Protein AF-A0A0A9Z4C1-F1 (afdb_monomer_lite)

Foldseek 3Di:
DKFKDFALDPVVVVVVLVVVQVDDDDPVVRVVRCVVPVVHDPNRQKMWMADDPVHSPGDIDMDGNPDPPDDDDDDDDDDDPPPDDPCPCVVVCVPVVSVVVVVVVVVVD

InterPro domains:
  IPR014043 Acyl transferase domain [PF00698] (75-108)
  IPR016035 Acyl transferase/acyl hydrolase/lysophospholipase [SSF52151] (74-109)

pLDDT: mean 89.66, std 9.69, range [54.22, 98.38]

Structure (mmCIF, N/CA/C/O backbone):
data_AF-A0A0A9Z4C1-F1
#
_entry.id   AF-A0A0A9Z4C1-F1
#
loop_
_atom_site.group_PDB
_atom_site.id
_atom_site.type_symbol
_atom_site.label_atom_id
_atom_site.label_alt_id
_atom_site.label_comp_id
_atom_site.label_asym_id
_atom_site.label_entity_id
_atom_site.label_seq_id
_atom_site.pdbx_PDB_ins_code
_atom_site.Cartn_x
_atom_site.Cartn_y
_atom_site.Cartn_z
_atom_site.occupancy
_atom_site.B_iso_or_equiv
_atom_site.auth_seq_id
_atom_site.auth_com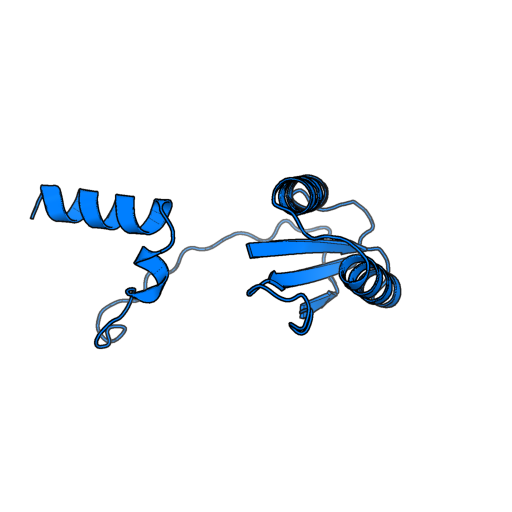p_id
_atom_site.auth_asym_id
_atom_site.auth_atom_id
_atom_site.pdbx_PDB_model_num
ATOM 1 N N . ARG A 1 1 ? -4.105 9.312 -0.940 1.00 87.31 1 ARG A N 1
ATOM 2 C CA . ARG A 1 1 ? -4.367 8.080 -1.733 1.00 87.31 1 ARG A CA 1
ATOM 3 C C . ARG A 1 1 ? -3.031 7.381 -2.007 1.00 87.31 1 ARG A C 1
ATOM 5 O O . ARG A 1 1 ? -2.008 8.038 -1.876 1.00 87.31 1 AR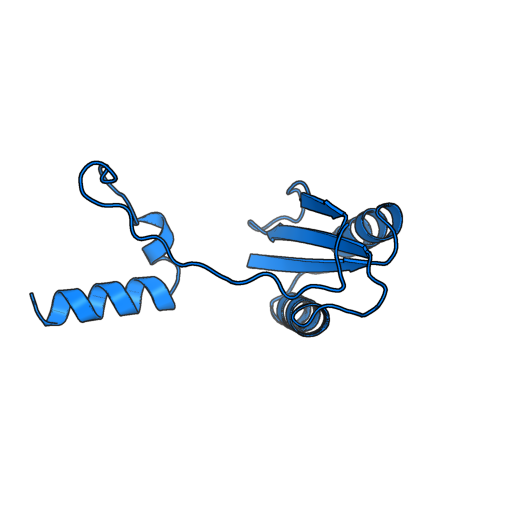G A O 1
ATOM 12 N N . LEU A 1 2 ? -3.017 6.087 -2.329 1.00 90.50 2 LEU A N 1
ATOM 13 C CA . LEU A 1 2 ? -1.797 5.339 -2.676 1.00 90.50 2 LEU A CA 1
ATOM 14 C C . LEU A 1 2 ? -1.818 5.034 -4.176 1.00 90.50 2 LEU A C 1
ATOM 16 O O . LEU A 1 2 ? -2.851 4.578 -4.662 1.00 90.50 2 LEU A O 1
ATOM 20 N N . VAL A 1 3 ? -0.709 5.272 -4.873 1.00 92.06 3 VAL A N 1
ATOM 21 C CA . VAL A 1 3 ? -0.527 4.899 -6.284 1.00 92.06 3 VAL A CA 1
ATOM 22 C C . VAL A 1 3 ? 0.628 3.922 -6.388 1.00 92.06 3 VAL A C 1
ATOM 24 O O . VAL A 1 3 ? 1.723 4.205 -5.899 1.00 92.06 3 VAL A O 1
ATOM 27 N N . LEU A 1 4 ? 0.373 2.781 -7.015 1.00 93.62 4 LEU A N 1
ATOM 28 C CA . LEU A 1 4 ? 1.350 1.734 -7.279 1.00 93.62 4 LEU A CA 1
ATOM 29 C C . LEU A 1 4 ? 1.860 1.842 -8.714 1.00 93.62 4 LEU A C 1
ATOM 31 O O . LEU A 1 4 ? 1.096 2.159 -9.622 1.00 93.62 4 LEU A O 1
ATOM 35 N N . MET A 1 5 ? 3.140 1.541 -8.917 1.00 93.44 5 MET A N 1
ATOM 36 C CA . MET A 1 5 ? 3.769 1.443 -10.230 1.00 93.44 5 MET A CA 1
ATOM 37 C C . MET A 1 5 ? 4.811 0.331 -10.257 1.00 93.44 5 MET A C 1
ATOM 39 O O . MET A 1 5 ? 5.381 -0.059 -9.238 1.00 93.44 5 MET A O 1
ATOM 43 N N . SER A 1 6 ? 5.090 -0.170 -11.453 1.00 94.69 6 SER A N 1
ATOM 44 C CA . SER A 1 6 ? 6.234 -1.042 -11.696 1.00 94.69 6 SER A CA 1
ATOM 45 C C . SER A 1 6 ? 6.744 -0.841 -13.111 1.00 94.69 6 SER A C 1
ATOM 47 O O . SER A 1 6 ? 5.957 -0.503 -13.992 1.00 94.69 6 SER A O 1
ATOM 49 N N . ASP A 1 7 ? 8.031 -1.078 -13.332 1.00 95.12 7 ASP A N 1
ATOM 50 C CA . ASP A 1 7 ? 8.635 -0.988 -14.658 1.00 95.12 7 ASP A CA 1
ATOM 51 C C . ASP A 1 7 ? 9.865 -1.905 -14.768 1.00 95.12 7 ASP A C 1
ATOM 53 O O . ASP A 1 7 ? 10.289 -2.547 -13.802 1.00 95.12 7 ASP A O 1
ATOM 57 N N . ARG A 1 8 ? 10.433 -2.001 -15.971 1.00 93.62 8 ARG A N 1
ATOM 58 C CA . ARG A 1 8 ? 11.644 -2.778 -16.260 1.00 93.62 8 ARG A CA 1
ATOM 59 C C . ARG A 1 8 ? 12.914 -2.111 -15.748 1.00 93.62 8 ARG A C 1
ATOM 61 O O . ARG A 1 8 ? 13.874 -2.817 -15.463 1.00 93.62 8 ARG A O 1
ATOM 68 N N . THR A 1 9 ? 12.924 -0.783 -15.651 1.00 94.31 9 THR A N 1
ATOM 69 C CA . THR A 1 9 ? 14.076 0.009 -15.202 1.00 94.31 9 THR A CA 1
ATOM 70 C C . THR A 1 9 ? 13.647 1.061 -14.186 1.00 94.31 9 THR A C 1
ATOM 72 O O . THR A 1 9 ? 12.525 1.570 -14.226 1.00 94.31 9 THR A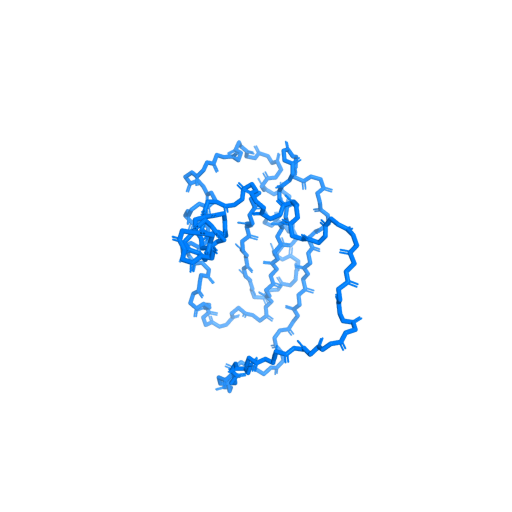 O 1
ATOM 75 N N . GLU A 1 10 ? 14.562 1.433 -13.294 1.00 94.12 10 GLU A N 1
ATOM 76 C CA . GLU A 1 10 ? 14.349 2.526 -12.340 1.00 94.12 10 GLU A CA 1
ATOM 77 C C . GLU A 1 10 ? 14.079 3.862 -13.049 1.00 94.12 10 GLU A C 1
ATOM 79 O O . GLU A 1 10 ? 13.156 4.590 -12.683 1.00 94.12 10 GLU A O 1
ATOM 84 N N . SER A 1 11 ? 14.822 4.164 -14.119 1.00 94.62 11 SER A N 1
ATOM 85 C CA . SER A 1 11 ? 14.654 5.406 -14.881 1.00 94.62 11 SER A CA 1
ATOM 86 C C . SER A 1 11 ? 13.248 5.551 -15.469 1.00 94.62 11 SER A C 1
ATOM 88 O O . SER A 1 11 ? 12.712 6.657 -15.487 1.00 94.62 11 SER A O 1
ATOM 90 N N . ASN A 1 12 ? 12.621 4.450 -15.900 1.00 94.00 12 ASN A N 1
ATOM 91 C CA . ASN A 1 12 ? 11.251 4.491 -16.406 1.00 94.00 12 ASN A CA 1
ATOM 92 C C . ASN A 1 12 ? 10.235 4.787 -15.294 1.00 94.00 12 ASN A C 1
ATOM 94 O O . ASN A 1 12 ? 9.294 5.540 -15.524 1.00 94.00 12 ASN A O 1
ATOM 98 N N . LEU A 1 13 ? 10.428 4.255 -14.079 1.00 92.06 13 LEU A N 1
ATOM 99 C CA . LEU A 1 13 ? 9.580 4.602 -12.931 1.00 92.06 13 LEU A CA 1
ATOM 100 C C . LEU A 1 13 ? 9.673 6.090 -12.588 1.00 92.06 13 LEU A C 1
ATOM 102 O O . LEU A 1 13 ? 8.648 6.723 -12.335 1.00 92.06 13 LEU A O 1
ATOM 106 N N . ILE A 1 14 ? 10.883 6.653 -12.625 1.00 90.94 14 ILE A N 1
ATOM 107 C CA . ILE A 1 14 ? 11.105 8.088 -12.412 1.00 90.94 14 ILE A CA 1
ATOM 108 C C . ILE A 1 14 ? 10.426 8.900 -13.521 1.00 90.94 14 ILE A C 1
ATOM 110 O O . ILE A 1 14 ? 9.710 9.850 -13.228 1.00 90.94 14 ILE A O 1
ATOM 114 N N . ALA A 1 15 ? 10.566 8.507 -14.788 1.00 92.12 15 ALA A N 1
ATOM 115 C CA . ALA A 1 15 ? 9.892 9.192 -15.890 1.00 92.12 15 ALA A CA 1
ATOM 116 C C . ALA A 1 15 ? 8.357 9.116 -15.772 1.00 92.12 15 ALA A C 1
ATOM 118 O O . ALA A 1 15 ? 7.668 10.117 -15.957 1.00 92.12 15 ALA A O 1
ATOM 119 N N . ASN A 1 16 ? 7.809 7.952 -15.413 1.00 89.44 16 ASN A N 1
ATOM 120 C CA . ASN A 1 16 ? 6.371 7.771 -15.202 1.00 89.44 16 ASN A CA 1
ATOM 121 C C . ASN A 1 16 ? 5.857 8.612 -14.029 1.00 89.44 16 ASN A C 1
ATOM 123 O O . ASN A 1 16 ? 4.759 9.157 -14.111 1.00 89.44 16 ASN A O 1
ATOM 127 N N . ARG A 1 17 ? 6.656 8.774 -12.968 1.00 87.31 17 ARG A N 1
ATOM 128 C CA . ARG A 1 17 ? 6.358 9.709 -11.878 1.00 87.31 17 ARG A CA 1
ATOM 129 C C . ARG A 1 17 ? 6.220 11.139 -12.381 1.00 87.31 17 ARG A C 1
ATOM 131 O O . ARG A 1 17 ? 5.249 11.796 -12.030 1.00 87.31 17 ARG A O 1
ATOM 138 N N . GLU A 1 18 ? 7.180 11.623 -13.165 1.00 88.31 18 GLU A N 1
ATOM 139 C CA . GLU A 1 18 ? 7.142 13.002 -13.661 1.00 88.31 18 GLU A CA 1
ATOM 140 C C . GLU A 1 18 ? 5.917 13.235 -14.550 1.00 88.31 18 GLU A C 1
ATOM 142 O O . GLU A 1 18 ? 5.232 14.240 -14.401 1.00 88.31 18 GLU A O 1
ATOM 147 N N . ARG A 1 19 ? 5.533 12.243 -15.362 1.00 87.50 19 ARG A N 1
ATOM 148 C CA . ARG A 1 19 ? 4.289 12.297 -16.147 1.00 87.50 19 ARG A CA 1
ATOM 149 C C . ARG A 1 19 ? 3.034 12.379 -15.278 1.00 87.50 19 ARG A C 1
ATOM 151 O O . ARG A 1 19 ? 2.068 13.010 -15.685 1.00 87.50 19 ARG A O 1
ATOM 158 N N . LEU A 1 20 ? 3.031 11.786 -14.081 1.00 86.12 20 LEU A N 1
ATOM 159 C CA . LEU A 1 20 ? 1.912 11.939 -13.143 1.00 86.12 20 LEU A CA 1
ATOM 160 C C . LEU A 1 20 ? 1.811 13.353 -12.567 1.00 86.12 20 LEU A C 1
ATOM 162 O O . LEU A 1 20 ? 0.713 13.753 -12.199 1.00 86.12 20 LEU A O 1
ATOM 166 N N . ASN A 1 21 ? 2.912 14.111 -12.497 1.00 81.00 21 ASN A N 1
ATOM 167 C CA . ASN A 1 21 ? 2.864 15.520 -12.087 1.00 81.00 21 ASN A CA 1
ATOM 168 C C . ASN A 1 21 ? 2.153 16.393 -13.134 1.00 81.00 21 ASN A C 1
ATOM 170 O O . ASN A 1 21 ? 1.608 17.438 -12.789 1.00 81.00 21 ASN A O 1
ATOM 174 N N . GLU A 1 22 ? 2.173 15.975 -14.402 1.00 85.00 22 GLU A N 1
ATOM 175 C CA . GLU A 1 22 ? 1.547 16.682 -15.526 1.00 85.00 22 GLU A CA 1
ATOM 176 C C . GLU A 1 22 ? 0.057 16.338 -15.693 1.00 85.00 22 GLU A C 1
ATOM 178 O O . GLU A 1 22 ? -0.659 17.022 -16.423 1.00 85.00 22 GLU A O 1
ATOM 183 N N . MET A 1 23 ? -0.413 15.274 -15.037 1.00 83.88 23 MET A N 1
ATOM 184 C CA . MET A 1 23 ? -1.788 14.788 -15.129 1.00 83.88 23 MET A CA 1
ATOM 185 C C . MET A 1 23 ? -2.642 15.296 -13.968 1.00 83.88 23 MET A C 1
ATOM 187 O O . MET A 1 23 ? -2.176 15.443 -12.837 1.00 83.88 23 MET A O 1
ATOM 191 N N . GLU A 1 24 ? -3.933 15.498 -14.228 1.00 84.38 24 GLU A N 1
ATOM 192 C CA . GLU A 1 24 ? -4.909 15.663 -13.156 1.00 84.38 24 GLU A CA 1
ATOM 193 C C . GLU A 1 24 ? -5.118 14.307 -12.473 1.00 84.38 24 GLU A C 1
ATOM 195 O O . GLU A 1 24 ? -5.564 13.344 -13.097 1.00 84.38 24 GLU A O 1
ATOM 200 N N . ILE A 1 25 ? -4.727 14.206 -11.200 1.00 84.56 25 ILE A N 1
ATOM 201 C CA . ILE A 1 25 ? -4.871 12.959 -10.450 1.00 84.56 25 ILE A CA 1
ATOM 202 C C . ILE A 1 25 ? -6.260 12.899 -9.818 1.00 84.56 25 ILE A C 1
ATOM 204 O O . ILE A 1 25 ? -6.480 13.435 -8.728 1.00 84.56 25 ILE A O 1
ATOM 208 N N . ASP A 1 26 ? -7.164 12.196 -10.493 1.00 88.94 26 ASP A N 1
ATOM 209 C CA . ASP A 1 26 ? -8.502 11.860 -10.015 1.00 88.94 26 ASP A CA 1
ATOM 210 C C . ASP A 1 26 ? -8.564 10.449 -9.390 1.00 88.94 26 ASP A C 1
ATOM 212 O O . ASP A 1 26 ? -7.558 9.747 -9.219 1.00 88.94 26 ASP A O 1
ATOM 216 N N . GLU A 1 27 ? -9.753 10.045 -8.943 1.00 89.44 27 GLU A N 1
ATOM 217 C CA . GLU A 1 27 ? -9.956 8.746 -8.300 1.00 89.44 27 GLU A CA 1
ATOM 218 C C . GLU A 1 27 ? -9.892 7.593 -9.312 1.00 89.44 27 GLU A C 1
ATOM 220 O O . GLU A 1 27 ? -9.372 6.514 -9.004 1.00 89.44 27 GLU A O 1
ATOM 225 N N . GLU A 1 28 ? -10.359 7.842 -10.530 1.00 92.88 28 GLU A N 1
ATOM 226 C CA . GLU A 1 28 ? -10.414 6.921 -11.653 1.00 92.88 28 GLU A CA 1
ATOM 227 C C . GLU A 1 28 ? -9.013 6.519 -12.122 1.00 92.88 28 GLU A C 1
ATOM 229 O O . GLU A 1 28 ? -8.725 5.325 -12.246 1.00 92.88 28 GLU A O 1
ATOM 234 N N . LEU A 1 29 ? -8.109 7.484 -12.310 1.00 90.50 29 LEU A N 1
ATOM 235 C CA . LEU A 1 29 ? -6.718 7.244 -12.683 1.00 90.50 29 LEU A CA 1
ATOM 236 C C . LEU A 1 29 ? -5.998 6.436 -11.604 1.00 90.50 29 LEU A C 1
ATOM 238 O O . LEU A 1 29 ? -5.324 5.449 -11.908 1.00 90.50 29 LEU A O 1
ATOM 242 N N . VAL A 1 30 ? -6.174 6.806 -10.331 1.00 91.94 30 VAL A N 1
ATOM 243 C CA . VAL A 1 30 ? -5.595 6.062 -9.201 1.00 91.94 30 VAL A CA 1
ATOM 244 C C . VAL A 1 30 ? -6.115 4.623 -9.181 1.00 91.94 30 VAL A C 1
ATOM 246 O O . VAL A 1 30 ? -5.338 3.689 -8.957 1.00 91.94 30 VAL A O 1
ATOM 249 N N . CYS A 1 31 ? -7.412 4.424 -9.428 1.00 94.69 31 CYS A N 1
ATOM 250 C CA . CYS A 1 31 ? -8.018 3.100 -9.507 1.00 94.69 31 CYS A CA 1
ATOM 251 C C . CYS A 1 31 ? -7.421 2.280 -10.656 1.00 94.69 31 CYS A C 1
ATOM 253 O O . CYS A 1 31 ? -6.977 1.153 -10.432 1.00 94.69 31 CYS A O 1
ATOM 255 N N . LEU A 1 32 ? -7.345 2.861 -11.856 1.00 94.38 32 LEU A N 1
ATOM 256 C CA . LEU A 1 32 ? -6.787 2.226 -13.046 1.00 94.38 32 LEU A CA 1
ATOM 257 C C . LEU A 1 32 ? -5.341 1.790 -12.812 1.00 94.38 32 LEU A C 1
ATOM 259 O O . LEU A 1 32 ? -5.005 0.626 -13.024 1.00 94.3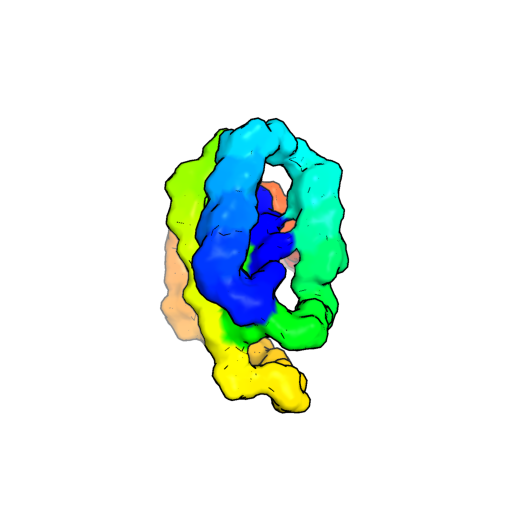8 32 LEU A O 1
ATOM 263 N N . MET A 1 33 ? -4.494 2.700 -12.333 1.00 93.62 33 MET A N 1
ATOM 264 C CA . MET A 1 33 ? -3.089 2.407 -12.064 1.00 93.62 33 MET A CA 1
ATOM 265 C C . MET A 1 33 ? -2.935 1.270 -11.058 1.00 93.62 33 MET A C 1
ATOM 267 O O . MET A 1 33 ? -2.240 0.288 -11.322 1.00 93.62 33 MET A O 1
ATOM 271 N N . ASN A 1 34 ? -3.632 1.359 -9.924 1.00 95.50 34 ASN A N 1
ATOM 272 C CA . ASN A 1 34 ? -3.577 0.311 -8.913 1.00 95.50 34 ASN A CA 1
ATOM 273 C C . ASN A 1 34 ? -4.106 -1.020 -9.455 1.00 95.50 34 ASN A C 1
ATOM 275 O O . ASN A 1 34 ? -3.566 -2.065 -9.105 1.00 95.50 34 ASN A O 1
ATOM 279 N N . HIS A 1 35 ? -5.108 -1.003 -10.337 1.00 96.19 35 HIS A N 1
ATOM 280 C CA . HIS A 1 35 ? -5.622 -2.212 -10.969 1.00 96.19 35 HIS A CA 1
ATOM 281 C C . HIS A 1 35 ? -4.606 -2.853 -11.920 1.00 96.19 35 HIS A C 1
ATOM 283 O O . HIS A 1 35 ? -4.452 -4.072 -11.900 1.00 96.19 35 HIS A O 1
ATOM 289 N N . VAL A 1 36 ? -3.903 -2.049 -12.724 1.00 94.75 36 VAL A N 1
ATOM 290 C CA . VAL A 1 36 ? -2.876 -2.520 -13.667 1.00 94.75 36 VAL A CA 1
ATOM 291 C C . VAL A 1 36 ? -1.700 -3.160 -12.928 1.00 94.75 36 VAL A C 1
ATOM 293 O O . VAL A 1 36 ? -1.196 -4.199 -13.348 1.00 94.75 36 VAL A O 1
ATOM 296 N N . TYR A 1 37 ? -1.270 -2.570 -11.811 1.00 93.50 37 TYR A N 1
ATOM 297 C CA . TYR A 1 37 ? -0.050 -2.990 -11.119 1.00 93.50 37 TYR A CA 1
ATOM 298 C C . TYR A 1 37 ? -0.262 -3.966 -9.947 1.00 93.50 37 TYR A C 1
ATOM 300 O O . TYR A 1 37 ? 0.728 -4.423 -9.374 1.00 93.50 37 TYR A O 1
ATOM 308 N N . LYS A 1 38 ? -1.507 -4.332 -9.596 1.00 91.75 38 LYS A N 1
ATOM 309 C CA . LYS A 1 38 ? -1.808 -5.168 -8.411 1.00 91.75 38 LYS A CA 1
ATOM 310 C C . LYS A 1 38 ? -1.176 -6.568 -8.438 1.00 91.75 38 LYS A C 1
ATOM 312 O O . LYS A 1 38 ? -0.711 -7.036 -7.403 1.00 91.75 38 LYS A O 1
ATOM 317 N N . ASP A 1 39 ? -1.143 -7.223 -9.601 1.00 86.94 39 ASP A N 1
ATOM 318 C CA . ASP A 1 39 ? -0.766 -8.644 -9.719 1.00 86.94 39 ASP A CA 1
ATOM 319 C C . ASP A 1 39 ? 0.719 -8.849 -10.067 1.00 86.94 39 ASP A C 1
ATOM 321 O O . ASP A 1 39 ? 1.204 -9.977 -10.135 1.00 86.94 39 ASP A O 1
ATOM 325 N N . GLY A 1 40 ? 1.469 -7.755 -10.240 1.00 85.69 40 GLY A N 1
ATOM 326 C CA . GLY A 1 40 ? 2.844 -7.782 -10.727 1.00 85.69 40 GLY A CA 1
ATOM 327 C C . GLY A 1 40 ? 2.930 -8.132 -12.217 1.00 85.69 40 GLY A C 1
ATOM 328 O O . GLY A 1 40 ? 2.297 -9.059 -12.712 1.00 85.69 40 GLY A O 1
ATOM 329 N N . ILE A 1 41 ? 3.751 -7.388 -12.955 1.00 90.00 41 ILE A N 1
ATOM 330 C CA . ILE A 1 41 ? 3.917 -7.583 -14.399 1.00 90.00 41 ILE A CA 1
ATOM 331 C C . ILE A 1 41 ? 5.227 -8.329 -14.654 1.00 90.00 41 ILE A C 1
ATOM 333 O O . ILE A 1 41 ? 6.285 -7.952 -14.146 1.00 90.00 41 ILE A O 1
ATOM 337 N N . LYS A 1 42 ? 5.173 -9.401 -15.453 1.00 88.69 42 LYS A N 1
ATOM 338 C CA . LYS A 1 42 ? 6.360 -10.201 -15.778 1.00 88.6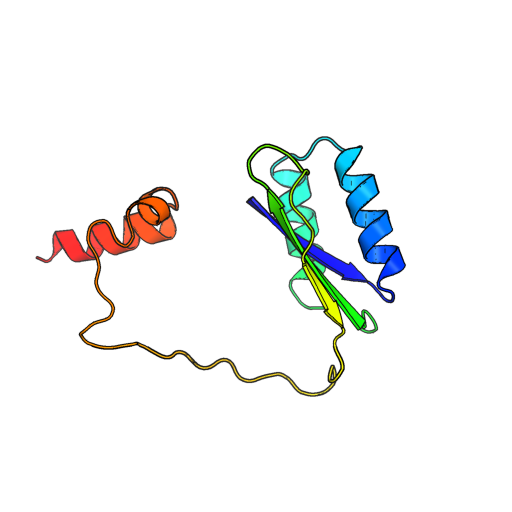9 42 LYS A CA 1
ATOM 339 C C . LYS A 1 42 ? 7.426 -9.332 -16.455 1.00 88.69 42 LYS A C 1
ATOM 341 O O . LYS A 1 42 ? 7.161 -8.666 -17.454 1.00 88.69 42 LYS A O 1
ATOM 346 N N . GLY A 1 43 ? 8.647 -9.384 -15.926 1.00 88.69 43 GLY A N 1
ATOM 347 C CA . GLY A 1 43 ? 9.787 -8.608 -16.421 1.00 88.69 43 GLY A CA 1
ATOM 348 C C . GLY A 1 43 ? 9.867 -7.179 -15.883 1.00 88.69 43 GLY A C 1
ATOM 349 O O . GLY A 1 43 ? 10.821 -6.483 -16.216 1.00 88.69 43 GLY A O 1
ATOM 350 N N . HIS A 1 44 ? 8.915 -6.734 -15.056 1.00 92.31 44 HIS A N 1
ATOM 351 C CA . HIS A 1 44 ? 9.075 -5.500 -14.291 1.00 92.31 44 HIS A CA 1
ATOM 352 C C . HIS A 1 44 ? 9.928 -5.788 -13.057 1.00 92.31 44 HIS A C 1
ATOM 354 O O . HIS A 1 44 ? 9.441 -6.345 -12.073 1.00 92.31 44 HIS A O 1
ATOM 360 N N . MET A 1 45 ? 11.209 -5.435 -13.142 1.00 91.75 45 MET A N 1
ATOM 361 C CA . MET A 1 45 ? 12.186 -5.663 -12.077 1.00 91.75 45 MET A CA 1
ATOM 362 C C . MET A 1 45 ? 12.181 -4.556 -11.026 1.00 91.75 45 MET A C 1
ATOM 364 O O . MET A 1 45 ? 12.815 -4.708 -9.994 1.00 91.75 45 MET A O 1
ATOM 368 N N . TYR A 1 46 ? 11.449 -3.464 -11.244 1.00 93.44 46 TYR A N 1
ATOM 369 C CA . TYR A 1 46 ? 11.354 -2.368 -10.291 1.00 93.44 46 TYR A CA 1
ATOM 370 C C . TYR A 1 46 ? 9.900 -2.127 -9.915 1.00 93.44 46 TYR A C 1
ATOM 372 O O . TYR A 1 46 ? 9.013 -2.118 -10.772 1.00 93.44 46 TYR A O 1
ATOM 380 N N . ARG A 1 47 ? 9.652 -1.910 -8.625 1.00 93.00 47 ARG A N 1
ATOM 381 C CA . ARG A 1 47 ? 8.355 -1.477 -8.098 1.00 93.00 47 ARG A CA 1
ATOM 382 C C . ARG A 1 47 ? 8.526 -0.153 -7.389 1.00 93.00 47 ARG A C 1
ATOM 384 O O . ARG A 1 47 ? 9.547 0.086 -6.756 1.00 93.00 47 ARG A O 1
ATOM 391 N N . GLY A 1 48 ? 7.503 0.681 -7.465 1.00 92.56 48 GLY A N 1
ATOM 392 C CA . GLY A 1 48 ? 7.461 1.910 -6.705 1.00 92.56 48 GLY A CA 1
ATOM 393 C C . GLY A 1 48 ? 6.058 2.265 -6.259 1.00 92.56 48 GLY A C 1
ATOM 394 O O . GLY A 1 48 ? 5.064 1.780 -6.803 1.00 92.56 48 GLY A O 1
ATOM 395 N N . TYR A 1 49 ? 5.982 3.114 -5.244 1.00 92.69 49 TYR A N 1
ATOM 396 C CA . TYR A 1 49 ? 4.714 3.657 -4.782 1.00 92.69 49 TYR A CA 1
ATOM 397 C C . TYR A 1 49 ? 4.833 5.128 -4.392 1.00 92.69 49 TYR A C 1
ATOM 399 O O . TYR A 1 49 ? 5.904 5.623 -4.030 1.00 92.69 49 TYR A O 1
ATOM 407 N N . ILE A 1 50 ? 3.695 5.818 -4.460 1.00 90.31 50 ILE A N 1
ATOM 408 C CA . ILE A 1 50 ? 3.542 7.229 -4.102 1.00 90.31 50 ILE A CA 1
ATOM 409 C C . ILE A 1 50 ? 2.370 7.372 -3.131 1.00 90.31 50 ILE A C 1
ATOM 411 O O . ILE A 1 50 ? 1.280 6.846 -3.373 1.00 90.31 50 ILE A O 1
ATOM 415 N N . VAL A 1 51 ? 2.579 8.116 -2.043 1.00 88.81 51 VAL A N 1
ATOM 416 C CA . VAL A 1 51 ? 1.516 8.487 -1.100 1.00 88.81 51 VAL A CA 1
ATOM 417 C C . VAL A 1 51 ? 1.062 9.911 -1.401 1.00 88.81 51 VAL A C 1
ATOM 419 O O . VAL A 1 51 ? 1.684 10.885 -0.990 1.00 88.81 51 VAL A O 1
ATOM 422 N N . LEU A 1 52 ? -0.065 10.027 -2.093 1.00 85.56 52 LEU A N 1
ATOM 423 C CA . LEU A 1 52 ? -0.673 11.306 -2.440 1.00 85.56 52 LEU A CA 1
ATOM 424 C C . LEU A 1 52 ? -1.335 11.932 -1.211 1.00 85.56 52 LEU A C 1
ATOM 426 O O . LEU A 1 52 ? -2.266 11.345 -0.642 1.00 85.56 52 LEU A O 1
ATOM 430 N N . ASN A 1 53 ? -0.911 13.142 -0.850 1.00 76.81 53 ASN A N 1
ATOM 431 C CA . ASN A 1 53 ? -1.509 13.949 0.216 1.00 76.81 53 ASN A CA 1
ATOM 432 C C . ASN A 1 53 ? -2.033 15.289 -0.333 1.00 76.81 53 ASN A C 1
ATOM 434 O O . ASN A 1 53 ? -1.626 16.354 0.116 1.00 76.81 53 ASN A O 1
ATOM 438 N N . GLY A 1 54 ? -2.869 15.234 -1.376 1.00 64.06 54 GLY A N 1
ATOM 439 C CA . GLY A 1 54 ? -3.389 16.423 -2.072 1.00 64.06 54 GLY A CA 1
ATOM 440 C C . GLY A 1 54 ? -2.402 17.092 -3.039 1.00 64.06 54 GLY A C 1
ATOM 441 O O . GLY A 1 54 ? -2.796 17.981 -3.781 1.00 64.06 54 GLY A O 1
ATOM 442 N N . GLN A 1 55 ? -1.144 16.647 -3.070 1.00 62.12 55 GLN A N 1
ATOM 443 C CA . GLN A 1 55 ? -0.129 17.014 -4.059 1.00 62.12 55 GLN A CA 1
ATOM 444 C C . GLN A 1 55 ? 0.754 15.798 -4.377 1.00 62.12 55 GLN A C 1
ATOM 446 O O . GLN A 1 55 ? 0.927 14.910 -3.536 1.00 62.12 55 GLN A O 1
ATOM 451 N N . VAL A 1 56 ? 1.338 15.781 -5.578 1.00 61.03 56 VAL A N 1
ATOM 452 C CA . VAL A 1 56 ? 2.232 14.718 -6.089 1.00 61.03 56 VAL A CA 1
ATOM 453 C C . VAL A 1 56 ? 3.680 14.874 -5.585 1.00 61.03 56 VAL A C 1
ATOM 455 O O . VAL A 1 56 ? 4.530 14.016 -5.804 1.00 61.03 56 VAL A O 1
ATOM 458 N N . HIS A 1 57 ? 3.962 15.932 -4.814 1.00 54.22 57 HIS A N 1
ATOM 459 C CA . HIS A 1 57 ? 5.286 16.277 -4.275 1.00 54.22 57 HIS A CA 1
ATOM 460 C C . HIS A 1 57 ? 5.892 15.267 -3.280 1.00 54.22 57 HIS A C 1
ATOM 462 O O . HIS A 1 57 ? 6.953 15.526 -2.714 1.00 54.22 57 HIS A O 1
ATOM 468 N N . SER A 1 58 ? 5.271 14.110 -3.042 1.00 59.62 58 SER A N 1
ATOM 469 C CA . SER A 1 58 ? 5.880 13.073 -2.212 1.00 59.62 58 SER A CA 1
ATOM 470 C C . SER A 1 58 ? 6.987 12.338 -2.971 1.00 59.62 58 SER A C 1
ATOM 472 O O . SER A 1 58 ? 6.805 11.924 -4.117 1.00 59.62 58 SER A O 1
ATOM 474 N N . GLN A 1 59 ? 8.118 12.127 -2.300 1.00 71.56 59 GLN A N 1
ATOM 475 C CA . GLN A 1 59 ? 9.189 11.243 -2.748 1.00 71.56 59 GLN A CA 1
ATOM 476 C C . GLN A 1 59 ? 8.624 9.850 -3.068 1.00 71.56 59 GLN A C 1
ATOM 478 O O . GLN A 1 59 ? 8.047 9.196 -2.197 1.00 71.56 59 GLN A O 1
ATOM 483 N N . MET A 1 60 ? 8.796 9.401 -4.314 1.00 82.75 60 MET A N 1
ATOM 484 C CA . MET A 1 60 ? 8.498 8.021 -4.693 1.00 82.75 60 MET A CA 1
ATOM 485 C C . MET A 1 60 ? 9.477 7.089 -3.982 1.00 82.75 60 MET A C 1
ATOM 487 O O . MET A 1 60 ? 10.682 7.336 -3.984 1.00 82.75 60 MET A O 1
ATOM 491 N N . GLN A 1 61 ? 8.953 6.015 -3.401 1.00 89.69 61 GLN A N 1
ATOM 492 C CA . GLN A 1 61 ? 9.777 4.901 -2.942 1.00 8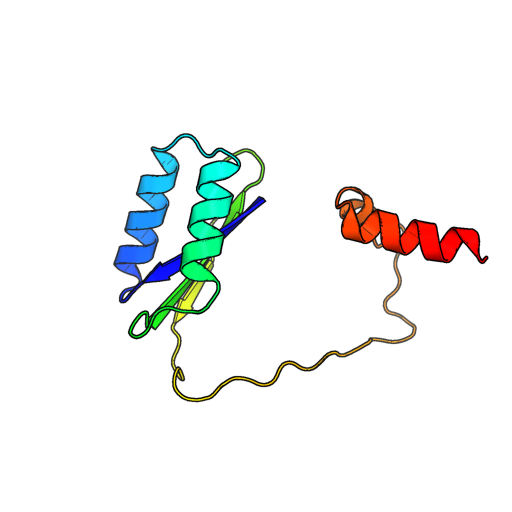9.69 61 GLN A CA 1
ATOM 493 C C . GLN A 1 61 ? 9.927 3.916 -4.095 1.00 89.69 61 GLN A C 1
ATOM 495 O O . GLN A 1 61 ? 8.921 3.573 -4.715 1.00 89.69 61 GLN A O 1
ATOM 500 N N . ILE A 1 62 ? 11.158 3.497 -4.389 1.00 92.25 62 ILE A N 1
ATOM 501 C CA . ILE A 1 62 ? 11.485 2.553 -5.463 1.00 92.25 62 ILE A CA 1
ATOM 502 C C . ILE A 1 62 ? 12.309 1.415 -4.870 1.00 92.25 62 ILE A C 1
ATOM 504 O O . ILE A 1 62 ? 13.225 1.650 -4.086 1.00 92.25 62 ILE A O 1
ATOM 508 N N . GLU A 1 63 ? 11.987 0.187 -5.262 1.00 91.50 63 GLU A N 1
ATOM 509 C CA . GLU A 1 63 ? 12.724 -1.010 -4.878 1.00 91.50 63 GLU A CA 1
ATOM 510 C C . GLU A 1 63 ? 12.939 -1.917 -6.096 1.00 91.50 63 GLU A C 1
ATOM 512 O O . GLU A 1 63 ? 12.033 -2.135 -6.909 1.00 91.50 63 GLU A O 1
ATOM 517 N N . GLU A 1 64 ? 14.152 -2.455 -6.208 1.00 91.25 64 GLU A N 1
ATOM 518 C CA . GLU A 1 64 ? 14.518 -3.481 -7.182 1.00 91.25 64 GLU A CA 1
ATOM 519 C C . GLU A 1 64 ? 14.121 -4.873 -6.664 1.00 91.25 64 GLU A C 1
ATOM 521 O O . GLU A 1 64 ? 14.490 -5.300 -5.567 1.00 91.25 64 GLU A O 1
ATOM 526 N N . LEU A 1 65 ? 13.402 -5.629 -7.486 1.00 85.94 65 LEU A N 1
ATOM 527 C CA . LEU A 1 65 ? 13.059 -7.019 -7.242 1.00 85.94 65 LEU A CA 1
ATOM 528 C C . LEU A 1 65 ? 14.212 -7.927 -7.673 1.00 85.94 65 LEU A C 1
ATOM 530 O O . LEU A 1 65 ? 14.342 -8.283 -8.840 1.00 85.94 65 LEU A O 1
ATOM 534 N N . ARG A 1 66 ? 15.021 -8.356 -6.704 1.00 74.06 66 ARG A N 1
ATOM 535 C CA . ARG A 1 66 ? 16.151 -9.272 -6.946 1.00 74.06 66 ARG A CA 1
ATOM 536 C C . ARG A 1 66 ? 15.760 -10.746 -7.062 1.00 74.06 66 ARG A C 1
ATOM 538 O O . ARG A 1 66 ? 16.518 -11.533 -7.611 1.00 74.06 66 ARG A O 1
ATOM 545 N N . ASP A 1 67 ? 14.589 -11.113 -6.550 1.00 68.00 67 ASP A N 1
ATOM 546 C CA . ASP A 1 67 ? 14.067 -12.482 -6.576 1.00 68.00 67 ASP A CA 1
ATOM 547 C C . ASP A 1 67 ? 12.578 -12.439 -6.939 1.00 68.00 67 ASP A C 1
ATOM 549 O O . ASP A 1 67 ? 11.721 -12.124 -6.105 1.00 68.00 67 ASP A O 1
ATOM 553 N N . VAL A 1 68 ? 12.304 -12.627 -8.232 1.00 62.81 68 VAL A N 1
ATOM 554 C CA . VAL A 1 68 ? 10.964 -12.554 -8.841 1.00 62.81 68 VAL A CA 1
ATOM 555 C C . VAL A 1 68 ? 10.321 -13.942 -8.935 1.00 62.81 68 VAL A C 1
ATOM 557 O O . VAL A 1 68 ? 9.107 -14.044 -9.110 1.00 62.81 68 VAL A O 1
ATOM 560 N N . GLU A 1 69 ? 11.110 -15.012 -8.816 1.00 62.41 69 GLU A N 1
ATOM 561 C CA . GLU A 1 69 ? 10.645 -16.378 -9.077 1.00 62.41 69 GLU A CA 1
ATOM 562 C C . GLU A 1 69 ? 9.959 -17.009 -7.862 1.00 62.41 69 GLU A C 1
ATOM 564 O O . GLU A 1 69 ? 9.075 -17.852 -8.024 1.00 62.41 69 GLU A O 1
ATOM 569 N N . THR A 1 70 ? 10.287 -16.564 -6.646 1.00 69.44 70 THR A N 1
ATOM 570 C CA . THR A 1 70 ? 9.678 -17.097 -5.426 1.00 69.44 70 THR A CA 1
ATOM 571 C C . THR A 1 70 ? 8.549 -16.202 -4.904 1.00 69.44 70 THR A C 1
ATOM 573 O O . THR A 1 70 ? 8.708 -15.017 -4.599 1.00 69.44 70 THR A O 1
ATOM 576 N N . ARG A 1 71 ? 7.347 -16.776 -4.760 1.00 79.38 71 ARG A N 1
ATOM 577 C CA . ARG A 1 71 ? 6.247 -16.098 -4.063 1.00 79.38 71 ARG A CA 1
ATOM 578 C C . ARG A 1 71 ? 6.612 -15.970 -2.585 1.00 79.38 71 ARG A C 1
ATOM 580 O O . ARG A 1 71 ? 6.643 -16.967 -1.867 1.00 79.38 71 ARG A O 1
ATOM 587 N N . ARG A 1 72 ? 6.843 -14.740 -2.122 1.00 85.31 72 ARG A N 1
ATOM 588 C CA . ARG A 1 72 ? 7.163 -14.465 -0.714 1.00 85.31 72 ARG A CA 1
ATOM 589 C C . ARG A 1 72 ? 5.949 -14.779 0.176 1.00 85.31 72 ARG A C 1
ATOM 591 O O . ARG A 1 72 ? 4.866 -14.244 -0.088 1.00 85.31 72 ARG A O 1
ATOM 598 N N . PRO A 1 73 ? 6.085 -15.629 1.210 1.00 90.56 73 PRO A N 1
ATOM 599 C CA . PRO A 1 73 ? 4.999 -15.876 2.149 1.00 90.56 73 PRO A CA 1
ATOM 600 C C . PRO A 1 73 ? 4.710 -14.615 2.972 1.00 90.56 73 PRO A C 1
ATOM 602 O O . PRO A 1 73 ? 5.625 -13.887 3.356 1.00 90.56 73 PRO A O 1
ATOM 605 N N . VAL A 1 74 ? 3.431 -14.369 3.259 1.00 92.06 74 VAL A N 1
ATOM 606 C CA . VAL A 1 74 ? 2.990 -13.248 4.101 1.00 92.06 74 VAL A CA 1
ATOM 607 C C . VAL A 1 74 ? 2.727 -13.767 5.509 1.00 92.06 74 VAL A C 1
ATOM 609 O O . VAL A 1 74 ? 1.903 -14.660 5.694 1.00 92.06 74 VAL A O 1
ATOM 612 N N . TRP A 1 75 ? 3.411 -13.187 6.494 1.00 96.62 75 TRP A N 1
ATOM 613 C CA . TRP A 1 75 ? 3.264 -13.522 7.909 1.00 96.62 75 TRP A CA 1
ATOM 614 C C . TRP A 1 75 ? 2.594 -12.370 8.658 1.00 96.62 75 TRP A C 1
ATOM 616 O O . TRP A 1 75 ? 3.011 -11.220 8.535 1.00 96.62 75 TRP A O 1
ATOM 626 N N . PHE A 1 76 ? 1.568 -12.681 9.450 1.00 97.19 76 PHE A N 1
ATOM 627 C CA . PHE A 1 76 ? 0.898 -11.718 10.323 1.00 97.19 76 PHE A CA 1
ATOM 628 C C . PHE A 1 76 ? 1.458 -11.871 11.737 1.00 97.19 76 PHE A C 1
ATOM 630 O O . PHE A 1 76 ? 1.345 -12.940 12.334 1.00 97.19 76 PHE A O 1
ATOM 637 N N . MET A 1 77 ? 2.061 -10.810 12.271 1.00 97.06 77 MET A N 1
ATOM 638 C CA . MET A 1 77 ? 2.574 -10.771 13.641 1.00 97.06 77 MET A CA 1
ATOM 639 C C . MET A 1 77 ? 1.764 -9.768 14.460 1.00 97.06 77 MET A C 1
ATOM 641 O O . MET A 1 77 ? 1.618 -8.616 14.056 1.00 97.06 77 MET A O 1
ATOM 645 N N . PHE A 1 78 ? 1.264 -10.196 15.617 1.00 96.25 78 PHE A N 1
ATOM 646 C CA . PHE A 1 78 ? 0.459 -9.365 16.511 1.00 96.25 78 PHE A CA 1
ATOM 647 C C . PHE A 1 78 ? 1.254 -9.064 17.779 1.00 96.25 78 PHE A C 1
ATOM 649 O O . PHE A 1 78 ? 1.391 -9.916 18.656 1.00 96.25 78 PHE A O 1
ATOM 656 N N . SER A 1 79 ? 1.810 -7.855 17.855 1.00 95.44 79 SER A N 1
ATOM 657 C CA . SER A 1 79 ? 2.553 -7.398 19.030 1.00 95.44 79 SER A CA 1
ATOM 658 C C . SER A 1 79 ? 1.646 -7.306 20.259 1.00 95.44 79 SER A C 1
ATOM 660 O O . SER A 1 79 ? 0.482 -6.920 20.160 1.00 95.44 79 SER A O 1
ATOM 662 N N . GLY A 1 80 ? 2.190 -7.659 21.423 1.00 95.94 80 GLY A N 1
ATOM 663 C CA . GLY A 1 80 ? 1.458 -7.672 22.688 1.00 95.94 80 GLY A CA 1
ATOM 664 C C . GLY A 1 80 ? 1.517 -6.353 23.466 1.00 95.94 80 GLY A C 1
ATOM 665 O O . GLY A 1 80 ? 1.677 -5.258 22.914 1.00 95.94 80 GLY A O 1
ATOM 666 N N . MET A 1 81 ? 1.400 -6.489 24.789 1.00 95.62 81 MET A N 1
ATOM 667 C CA . MET A 1 81 ? 1.453 -5.394 25.761 1.00 95.62 81 MET A CA 1
ATOM 668 C C . MET A 1 81 ? 2.732 -4.553 25.618 1.00 95.62 81 MET A C 1
ATOM 670 O O . MET A 1 81 ? 3.814 -5.088 25.394 1.00 95.62 81 MET A O 1
ATOM 674 N N . GLY A 1 82 ? 2.605 -3.234 25.775 1.00 96.06 82 GLY A N 1
ATOM 675 C CA . GLY A 1 82 ? 3.704 -2.268 25.665 1.00 96.06 82 GLY A CA 1
ATOM 676 C C . GLY A 1 82 ? 3.745 -1.520 24.329 1.00 96.06 82 GLY A C 1
ATOM 677 O O . GLY A 1 82 ? 4.461 -0.532 24.212 1.00 96.06 82 GLY A O 1
ATOM 678 N N . SER A 1 83 ? 2.941 -1.936 23.345 1.00 95.75 83 SER A N 1
ATOM 679 C CA . SER A 1 83 ? 2.840 -1.268 22.035 1.00 95.75 83 SER A CA 1
ATOM 680 C C . SER A 1 83 ? 1.850 -0.087 22.018 1.00 95.75 83 SER A C 1
ATOM 682 O O . SER A 1 83 ? 1.678 0.565 20.988 1.00 95.75 83 SER A O 1
ATOM 684 N N . GLN A 1 84 ? 1.159 0.178 23.133 1.00 95.88 84 GLN A N 1
ATOM 685 C CA . GLN A 1 84 ? 0.140 1.224 23.236 1.00 95.88 84 GLN A CA 1
ATOM 686 C C . GLN A 1 84 ? 0.728 2.622 23.481 1.00 95.88 84 GLN A C 1
ATOM 688 O O . GLN A 1 84 ? 1.729 2.779 24.177 1.00 95.88 84 GLN A O 1
ATOM 693 N N . TRP A 1 85 ? 0.053 3.657 22.974 1.00 96.25 85 TRP A N 1
ATOM 694 C CA . TRP A 1 85 ? 0.375 5.064 23.236 1.00 96.25 85 TRP A CA 1
ATOM 695 C C . TRP A 1 85 ? -0.886 5.946 23.131 1.00 96.25 85 TRP A C 1
ATOM 697 O O . TRP A 1 85 ? -1.845 5.566 22.447 1.00 96.25 85 TRP A O 1
ATOM 707 N N . PRO A 1 86 ? -0.937 7.118 23.800 1.00 97.88 86 PRO A N 1
ATOM 708 C CA . PRO A 1 86 ? -2.112 7.988 23.758 1.00 97.88 86 PRO A CA 1
ATOM 709 C C . PRO A 1 86 ? -2.460 8.428 22.332 1.00 97.88 86 PRO A C 1
ATOM 711 O O . PRO A 1 86 ? -1.603 8.913 21.605 1.00 97.88 86 PRO A O 1
ATOM 714 N N . SER A 1 87 ? -3.736 8.344 21.951 1.00 96.62 87 SER A N 1
ATOM 715 C CA . SER A 1 87 ? -4.232 8.661 20.596 1.00 96.62 87 SER A CA 1
ATOM 716 C C . SER A 1 87 ? -3.824 7.688 19.477 1.00 96.62 87 SER A C 1
ATOM 718 O O . SER A 1 87 ? -4.041 8.008 18.302 1.00 96.62 87 SER A O 1
ATOM 720 N N . MET A 1 88 ? -3.304 6.495 19.799 1.00 95.88 88 MET A N 1
ATOM 721 C CA . MET A 1 88 ? -3.095 5.440 18.799 1.00 95.88 88 MET A CA 1
ATOM 722 C C . MET A 1 88 ? -4.366 5.197 17.965 1.00 95.88 88 MET A C 1
ATOM 724 O O . MET A 1 88 ? -5.484 5.243 18.473 1.00 95.88 88 MET A O 1
ATOM 728 N N . GLY A 1 89 ? -4.211 4.990 16.656 1.00 95.56 89 GLY A N 1
ATOM 729 C CA . GLY A 1 89 ? -5.331 4.721 15.744 1.00 95.56 89 GLY A CA 1
ATOM 730 C C . GLY A 1 89 ? -6.198 5.930 15.358 1.00 95.56 89 GLY A C 1
ATOM 731 O O . GLY A 1 89 ? -6.939 5.834 14.382 1.00 95.56 89 GLY A O 1
ATOM 732 N N . LYS A 1 90 ? -6.072 7.096 16.015 1.00 97.50 90 LYS A N 1
ATOM 733 C CA . LYS A 1 90 ? -6.918 8.279 15.738 1.00 97.50 90 LYS A CA 1
ATOM 734 C C . LYS A 1 90 ? -6.906 8.705 14.265 1.00 97.50 90 LYS A C 1
ATOM 736 O O . LYS A 1 90 ? -7.958 8.985 13.699 1.00 97.50 90 LYS A O 1
ATOM 741 N N . SER A 1 91 ? -5.738 8.731 13.623 1.00 95.50 91 SER A N 1
ATOM 742 C CA . SER A 1 91 ? -5.629 9.086 12.198 1.00 95.50 91 SER A CA 1
ATOM 743 C C . SER A 1 91 ? -6.250 8.034 11.274 1.00 95.50 91 SER A C 1
ATOM 745 O O . SER A 1 91 ? -6.801 8.389 10.233 1.00 95.50 91 SER A O 1
ATOM 747 N N . LEU A 1 92 ? -6.206 6.754 11.664 1.00 96.75 92 LEU A N 1
ATOM 748 C CA . LEU A 1 92 ? -6.780 5.650 10.891 1.00 96.75 92 LEU A CA 1
ATOM 749 C C . LEU A 1 92 ? -8.312 5.643 10.922 1.00 96.75 92 LEU A C 1
ATOM 751 O O . LEU A 1 92 ? -8.917 5.118 9.995 1.00 96.75 92 LEU A O 1
ATOM 755 N N . MET A 1 93 ? -8.952 6.308 11.892 1.00 97.94 93 MET A N 1
ATOM 756 C CA . MET A 1 93 ? -10.415 6.478 11.925 1.00 97.94 93 MET A CA 1
ATOM 757 C C . MET A 1 93 ? -10.979 7.216 10.700 1.00 97.94 93 MET A C 1
ATOM 759 O O . MET A 1 93 ? -12.173 7.131 10.431 1.00 97.94 93 MET A O 1
ATOM 763 N N . ARG A 1 94 ? -10.137 7.921 9.929 1.00 95.69 94 ARG A N 1
ATOM 764 C CA . ARG A 1 94 ? -10.525 8.532 8.645 1.00 95.69 94 ARG A CA 1
ATOM 765 C C . ARG A 1 94 ? -10.714 7.502 7.525 1.00 95.69 94 ARG A C 1
ATOM 767 O O . ARG A 1 94 ? -11.252 7.844 6.478 1.00 95.69 94 ARG A O 1
ATOM 774 N N . VAL A 1 95 ? -10.241 6.268 7.712 1.00 96.25 95 VAL A N 1
ATOM 775 C CA . VAL A 1 95 ? -10.357 5.179 6.740 1.00 96.25 95 VAL A CA 1
ATOM 776 C C . VAL A 1 95 ? -11.603 4.349 7.078 1.00 96.25 95 VAL A C 1
ATOM 778 O O . VAL A 1 95 ? -11.609 3.692 8.120 1.00 96.25 95 VAL A O 1
ATOM 781 N N . PRO A 1 96 ? -12.633 4.307 6.207 1.00 97.56 96 PRO A N 1
ATOM 782 C CA . PRO A 1 96 ? -13.920 3.687 6.536 1.00 97.56 96 PRO A CA 1
ATOM 783 C C . PRO A 1 96 ? -13.837 2.224 6.984 1.00 97.56 96 PRO A C 1
ATOM 785 O O . PRO A 1 96 ? -14.530 1.821 7.911 1.00 97.56 96 PRO A O 1
ATOM 788 N N . VAL A 1 97 ? -12.966 1.412 6.371 1.00 97.88 97 VAL A N 1
ATOM 789 C CA . VAL A 1 97 ? -12.815 0.001 6.773 1.00 97.88 97 VAL A CA 1
ATOM 790 C C . VAL A 1 97 ? -12.292 -0.138 8.207 1.00 97.88 97 VAL A C 1
ATOM 792 O O . VAL A 1 97 ? -12.716 -1.037 8.929 1.00 97.88 97 VAL A O 1
ATOM 795 N N . PHE A 1 98 ? -11.418 0.774 8.640 1.00 98.06 98 PHE A N 1
ATOM 796 C CA . PHE A 1 98 ? -10.850 0.769 9.983 1.00 98.06 98 PHE A CA 1
ATOM 797 C C . PHE A 1 98 ? -11.873 1.254 11.014 1.00 98.06 98 PHE A C 1
ATOM 799 O O . PHE A 1 98 ? -12.110 0.568 12.005 1.00 98.06 98 PHE A O 1
ATOM 806 N N . SER A 1 99 ? -12.525 2.396 10.768 1.00 98.19 99 SER A N 1
ATOM 807 C CA . SER A 1 99 ? -13.529 2.938 11.693 1.00 98.19 99 SER A CA 1
ATOM 808 C C . SER A 1 99 ? -14.727 2.004 11.860 1.00 98.19 99 SER A C 1
ATOM 810 O O . SER A 1 99 ? -15.168 1.783 12.985 1.00 98.19 99 SER A O 1
ATOM 812 N N . ASN A 1 100 ? -15.196 1.376 10.779 1.00 98.38 100 ASN A N 1
ATOM 813 C CA . ASN A 1 100 ? -16.275 0.392 10.845 1.00 98.38 100 ASN A CA 1
ATOM 814 C C . ASN A 1 100 ? -15.896 -0.823 11.705 1.00 98.38 100 ASN A C 1
ATOM 816 O O . ASN A 1 100 ? -16.733 -1.322 12.451 1.00 98.38 100 ASN A O 1
ATOM 820 N N . ALA A 1 101 ? -14.651 -1.305 11.624 1.00 98.06 101 ALA A N 1
ATOM 821 C CA . ALA A 1 101 ? -14.189 -2.417 12.455 1.00 98.06 101 ALA A CA 1
ATOM 822 C C . ALA A 1 101 ? -14.130 -2.037 13.945 1.00 98.06 101 ALA A C 1
ATOM 824 O O . ALA A 1 101 ? -14.574 -2.813 14.785 1.00 98.06 101 ALA A O 1
ATOM 825 N N . ILE A 1 102 ? -13.652 -0.831 14.268 1.00 97.94 102 ILE A N 1
ATOM 826 C CA . ILE A 1 102 ? -13.639 -0.317 15.647 1.00 97.94 102 ILE A CA 1
ATOM 827 C C . ILE A 1 102 ? -15.061 -0.165 16.201 1.00 97.94 102 ILE A C 1
ATOM 829 O O . ILE A 1 102 ? -15.321 -0.589 17.324 1.00 97.94 102 ILE A O 1
ATOM 833 N N . ASN A 1 103 ? -15.990 0.380 15.412 1.00 97.81 103 ASN A N 1
ATOM 834 C CA . ASN A 1 103 ? -17.380 0.555 15.835 1.00 97.81 103 ASN A CA 1
ATOM 835 C C . ASN A 1 103 ? -18.072 -0.789 16.102 1.00 97.81 103 ASN A C 1
ATOM 837 O O . ASN A 1 103 ? -18.762 -0.918 17.104 1.00 97.81 103 ASN A O 1
ATOM 841 N N . LYS A 1 104 ? -17.809 -1.818 15.286 1.00 98.19 104 LYS A N 1
ATOM 842 C CA . LYS A 1 104 ? -18.305 -3.180 15.552 1.00 98.19 104 LYS A CA 1
ATOM 843 C C . LYS A 1 104 ? -17.814 -3.737 16.887 1.00 98.19 104 LYS A C 1
ATOM 845 O O . LYS A 1 104 ? -18.572 -4.396 17.585 1.00 98.19 104 LYS A O 1
ATOM 850 N N . CYS A 1 105 ? -16.553 -3.488 17.247 1.00 97.69 105 CYS A N 1
ATOM 851 C CA . CYS A 1 105 ? -16.042 -3.876 18.563 1.00 97.69 105 CYS A CA 1
ATOM 852 C C . CYS A 1 105 ? -16.718 -3.080 19.685 1.00 97.69 105 CYS A C 1
ATOM 854 O O . CYS A 1 105 ? -16.958 -3.629 20.751 1.00 97.69 105 CYS A O 1
ATOM 856 N N . HIS A 1 106 ? -17.025 -1.802 19.455 1.00 97.44 106 HIS A N 1
ATOM 857 C CA . HIS A 1 106 ? -17.714 -0.966 20.435 1.00 97.44 106 HIS A CA 1
ATOM 858 C C . HIS A 1 106 ? -19.159 -1.415 20.688 1.00 97.44 106 HIS A C 1
ATOM 860 O O . HIS A 1 106 ? -19.599 -1.371 21.825 1.00 97.44 106 HIS A O 1
ATOM 866 N N . GLU A 1 107 ? -19.881 -1.890 19.671 1.00 97.81 107 GLU A N 1
ATOM 867 C CA . GLU A 1 107 ? -21.272 -2.360 19.806 1.00 97.81 107 GLU A CA 1
ATOM 868 C C . GLU A 1 107 ? -21.444 -3.549 20.771 1.00 97.81 107 GLU A C 1
ATOM 870 O O . GLU A 1 107 ? -22.555 -3.802 21.236 1.00 97.81 107 GLU A O 1
ATOM 875 N N . ILE A 1 108 ? -20.367 -4.283 21.064 1.00 97.19 108 ILE A N 1
ATOM 876 C CA . ILE A 1 108 ? -20.377 -5.478 21.921 1.00 97.19 108 ILE A CA 1
ATOM 877 C C . ILE A 1 108 ? -19.653 -5.285 23.266 1.00 97.19 108 ILE A C 1
ATOM 879 O O . ILE A 1 108 ? -19.510 -6.259 24.008 1.00 97.19 108 ILE A O 1
ATOM 883 N N . LEU A 1 109 ? -19.168 -4.071 23.561 1.00 91.62 109 LEU A N 1
ATOM 884 C CA . LEU A 1 109 ? -18.447 -3.701 24.790 1.00 91.62 109 LEU A CA 1
ATOM 885 C C . LEU A 1 109 ? -19.265 -2.714 25.626 1.00 91.62 109 LEU A C 1
ATOM 887 O O . LEU A 1 109 ? -19.307 -2.912 26.859 1.00 91.62 109 LEU A O 1
#

Organism: Lygus hesperus (NCBI:txid30085)

Sequence (109 aa):
RLVLMSDRTESNLIANRERLNEMEIDEELVCLMNHVYKDGIKGHMYRGYIVLNGQVHSQMQIEELRDVETRRPVWFMFSGMGSQWPSMGKSLMRVPVFSNAINKCHEIL

Radius of gyration: 17.91 Å; chains: 1; bounding box: 37×34×42 Å

Secondary structure (DSSP, 8-state):
-EEEEEESSHHHHHHHHHHHHSS---HHHHHHHHHHHTT--TT--EEEEEE-SSSS-SPPEEEE-S--SS-PPP------TT---TTTTTTGGGSHHHHHHHHHHHTT-